Protein AF-A0A8J3GFB9-F1 (afdb_monomer_lite)

Foldseek 3Di:
DDDDPLLVLLLVLLVVVLVVQVVVQVVCVVVVAHADQLLLSQQVLLQQPPPVRSLVSLLVSLCVSCVVPVVLSVLSSVLSNVSSVVNNVCNLVLLPDDPVRNLLVSLVSQLVSLVSSLVSDDDPPDDVVSVVNSVVNSVVNSVVSVVVVVVSVCSSCVSCVVVVHHSCVSHDDD

Organism: NCBI:txid424488

pLDDT: mean 90.07, std 10.26, range [42.81, 97.44]

Structure (mmCIF, N/CA/C/O backbone):
data_AF-A0A8J3GFB9-F1
#
_entry.id   AF-A0A8J3GFB9-F1
#
loop_
_atom_site.group_PDB
_atom_site.id
_atom_site.type_symbol
_atom_site.label_atom_id
_atom_site.label_alt_id
_atom_site.label_comp_id
_atom_site.label_asym_id
_atom_site.label_entity_id
_atom_site.label_seq_id
_atom_site.pdbx_PDB_ins_code
_atom_site.Cartn_x
_atom_site.Cartn_y
_atom_site.Cartn_z
_atom_site.occupancy
_atom_site.B_iso_or_equiv
_atom_site.auth_seq_id
_atom_site.auth_comp_id
_atom_site.auth_asym_id
_atom_site.auth_atom_id
_atom_site.pdbx_PDB_model_num
ATOM 1 N N . MET A 1 1 ? 0.416 -7.174 29.506 1.00 57.22 1 MET A N 1
ATOM 2 C CA . MET A 1 1 ? 0.519 -6.535 28.178 1.00 57.22 1 MET A CA 1
ATOM 3 C C . MET A 1 1 ? -0.538 -7.190 27.310 1.00 57.22 1 MET A C 1
ATOM 5 O O . MET A 1 1 ? -0.354 -8.335 26.930 1.00 57.22 1 MET A O 1
ATOM 9 N N . GLU A 1 2 ? -1.691 -6.548 27.127 1.00 66.50 2 GLU A N 1
ATOM 10 C CA . GLU A 1 2 ? -2.776 -7.120 26.319 1.00 66.50 2 GLU A CA 1
ATOM 11 C C . GLU A 1 2 ? -2.358 -7.147 24.845 1.00 66.50 2 GLU A C 1
ATOM 13 O O . GLU A 1 2 ? -1.879 -6.143 24.304 1.00 66.50 2 GLU A O 1
ATOM 18 N N . LEU A 1 3 ? -2.468 -8.323 24.226 1.00 72.00 3 LEU A N 1
ATOM 19 C CA . LEU A 1 3 ? -2.154 -8.528 22.819 1.00 72.00 3 LEU A CA 1
ATOM 20 C C . LEU A 1 3 ? -3.305 -7.952 21.988 1.00 72.00 3 LEU A C 1
ATOM 22 O O . LEU A 1 3 ? -4.450 -8.372 22.136 1.00 72.00 3 LEU A O 1
ATOM 26 N N . ASP A 1 4 ? -3.011 -6.971 21.138 1.00 81.19 4 ASP A N 1
ATOM 27 C CA . ASP A 1 4 ? -4.024 -6.350 20.287 1.00 81.19 4 ASP A CA 1
ATOM 28 C C . ASP A 1 4 ? -4.346 -7.287 19.113 1.00 81.19 4 ASP A C 1
ATOM 30 O O . ASP A 1 4 ? -3.561 -7.415 18.169 1.00 81.19 4 ASP A O 1
ATOM 34 N N . LEU A 1 5 ? -5.496 -7.964 19.184 1.00 85.00 5 LEU A N 1
ATOM 35 C CA . LEU A 1 5 ? -5.931 -8.971 18.208 1.00 85.00 5 LEU A CA 1
ATOM 36 C C . LEU A 1 5 ? -6.143 -8.397 16.794 1.00 85.00 5 LEU A C 1
ATOM 38 O O . LEU A 1 5 ? -6.205 -9.148 15.820 1.00 85.00 5 LEU A O 1
ATOM 42 N N . ARG A 1 6 ? -6.198 -7.066 16.659 1.00 87.00 6 ARG A N 1
ATOM 43 C CA . ARG A 1 6 ? -6.295 -6.377 15.368 1.00 87.00 6 ARG A CA 1
ATOM 44 C C . ARG A 1 6 ? -5.011 -6.525 14.552 1.00 87.00 6 ARG A C 1
ATOM 46 O O . ARG A 1 6 ? -5.073 -6.632 13.330 1.00 87.00 6 ARG A O 1
ATOM 53 N N . TRP A 1 7 ? -3.849 -6.571 15.211 1.00 87.00 7 TRP A N 1
ATOM 54 C CA . TRP A 1 7 ? -2.547 -6.711 14.552 1.00 87.00 7 TRP A CA 1
ATOM 55 C C . TRP A 1 7 ? -2.441 -7.966 13.667 1.00 87.00 7 TRP A C 1
ATOM 57 O O . TRP A 1 7 ? -2.207 -7.814 12.466 1.00 87.00 7 TRP A O 1
ATOM 67 N N . PRO A 1 8 ? -2.646 -9.196 14.185 1.00 91.31 8 PRO A N 1
ATOM 68 C CA . PRO A 1 8 ? -2.545 -10.390 13.351 1.00 91.31 8 PRO A CA 1
ATOM 69 C C . PRO A 1 8 ? -3.614 -10.401 12.253 1.00 91.31 8 PRO A C 1
ATOM 71 O O . PRO A 1 8 ? -3.329 -10.807 11.132 1.00 91.31 8 PRO A O 1
ATOM 74 N N . LEU A 1 9 ? -4.818 -9.899 12.537 1.00 92.25 9 LEU A N 1
ATOM 75 C CA . LEU A 1 9 ? -5.924 -9.859 11.583 1.00 92.25 9 LEU A CA 1
ATOM 76 C C . LEU A 1 9 ? -5.605 -8.996 10.355 1.00 92.25 9 LEU A C 1
ATOM 78 O O . LEU A 1 9 ? -5.725 -9.457 9.219 1.00 92.25 9 LEU A O 1
ATOM 82 N N . PHE A 1 10 ? -5.131 -7.769 10.579 1.00 93.50 10 PHE A N 1
ATOM 83 C CA . PHE A 1 10 ? -4.691 -6.894 9.497 1.00 93.50 10 PHE A CA 1
ATOM 84 C C . PHE A 1 10 ? -3.478 -7.462 8.761 1.00 93.50 10 PHE A C 1
ATOM 86 O O . PHE A 1 10 ? -3.405 -7.357 7.538 1.00 93.50 10 PHE A O 1
ATOM 93 N N . PHE A 1 11 ? -2.552 -8.105 9.476 1.00 94.88 11 PHE A N 1
ATOM 94 C CA . PHE A 1 11 ? -1.389 -8.728 8.855 1.00 94.88 11 PHE A CA 1
ATOM 95 C C . PHE A 1 11 ? -1.792 -9.870 7.912 1.00 94.88 11 PHE A C 1
ATOM 97 O O . PHE A 1 11 ? -1.392 -9.862 6.753 1.00 94.88 11 PHE A O 1
ATOM 104 N N . PHE A 1 12 ? -2.650 -10.801 8.340 1.00 95.19 12 PHE A N 1
ATOM 105 C CA . PHE A 1 12 ? -3.121 -11.890 7.475 1.00 95.19 12 PHE A CA 1
ATOM 106 C C . PHE A 1 12 ? -3.935 -11.390 6.279 1.00 95.19 12 PHE A C 1
ATOM 108 O O . PHE A 1 12 ? -3.754 -11.890 5.168 1.00 95.19 12 PHE A O 1
ATOM 115 N N . ALA A 1 13 ? -4.781 -10.374 6.466 1.00 95.19 13 ALA A N 1
ATOM 116 C CA . ALA A 1 13 ? -5.488 -9.749 5.353 1.00 95.19 13 ALA A CA 1
ATOM 117 C C . ALA A 1 13 ? -4.508 -9.109 4.355 1.00 95.19 13 ALA A C 1
ATOM 119 O O . ALA A 1 13 ? -4.643 -9.300 3.147 1.00 95.19 13 ALA A O 1
ATOM 120 N N . ASN A 1 14 ? -3.479 -8.412 4.847 1.00 96.62 14 ASN A N 1
ATOM 121 C CA . ASN A 1 14 ? -2.412 -7.880 4.006 1.00 96.62 14 ASN A CA 1
ATOM 122 C C . ASN A 1 14 ? -1.702 -8.995 3.224 1.00 96.62 14 ASN A C 1
ATOM 124 O O . ASN A 1 14 ? -1.522 -8.858 2.017 1.00 96.62 14 ASN A O 1
ATOM 128 N N . LEU A 1 15 ? -1.350 -10.113 3.867 1.00 96.31 15 LEU A N 1
ATOM 129 C CA . LEU A 1 15 ? -0.728 -11.260 3.194 1.00 96.31 15 LEU A CA 1
ATOM 130 C C . LEU A 1 15 ? -1.617 -11.842 2.088 1.00 96.31 15 LEU A C 1
ATOM 132 O O . LEU A 1 15 ? -1.117 -12.144 1.005 1.00 96.31 15 LEU A O 1
ATOM 136 N N . LEU A 1 16 ? -2.927 -11.954 2.330 1.00 96.69 16 LEU A N 1
ATOM 137 C CA . LEU A 1 16 ? -3.887 -12.403 1.321 1.00 96.69 16 LEU A CA 1
ATOM 138 C C . LEU A 1 16 ? -3.906 -11.462 0.111 1.00 96.69 16 LEU A C 1
ATOM 140 O O . LEU A 1 16 ? -3.807 -11.925 -1.025 1.00 96.69 16 LEU A O 1
ATOM 144 N N . LEU A 1 17 ? -3.983 -10.146 0.337 1.00 96.69 17 LEU A N 1
ATOM 145 C CA . LEU A 1 17 ? -3.952 -9.168 -0.753 1.00 96.69 17 LEU A CA 1
ATOM 146 C C . LEU A 1 17 ? -2.627 -9.225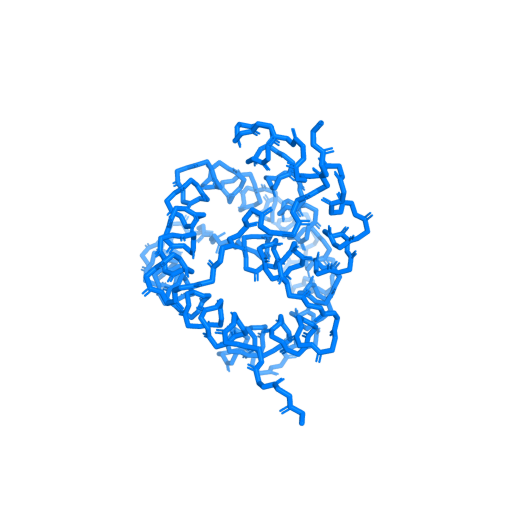 -1.522 1.00 96.69 17 LEU A C 1
ATOM 148 O O . LEU A 1 17 ? -2.640 -9.162 -2.746 1.00 96.69 17 LEU A O 1
ATOM 152 N N . ILE A 1 18 ? -1.495 -9.393 -0.833 1.00 96.19 18 ILE A N 1
ATOM 153 C CA . ILE A 1 18 ? -0.183 -9.550 -1.476 1.00 96.19 18 ILE A CA 1
ATOM 154 C C . ILE A 1 18 ? -0.153 -10.800 -2.359 1.00 96.19 18 ILE A C 1
ATOM 156 O O . ILE A 1 18 ? 0.325 -10.726 -3.489 1.00 96.19 18 ILE A O 1
ATOM 160 N N . ALA A 1 19 ? -0.664 -11.933 -1.875 1.00 96.00 19 ALA A N 1
ATOM 161 C CA . ALA A 1 19 ? -0.707 -13.173 -2.645 1.00 96.00 19 ALA A CA 1
ATOM 162 C C . ALA A 1 19 ? -1.569 -13.028 -3.911 1.00 96.00 19 ALA A C 1
ATOM 164 O O . ALA A 1 19 ? -1.129 -13.392 -5.000 1.00 96.00 19 ALA A O 1
ATOM 165 N N . LEU A 1 20 ? -2.758 -12.430 -3.786 1.00 96.38 20 LEU A N 1
ATOM 166 C CA . LEU A 1 20 ? -3.634 -12.156 -4.928 1.00 96.38 20 LEU A CA 1
ATOM 167 C C . LEU A 1 20 ? -2.992 -11.175 -5.915 1.00 96.38 20 LEU A C 1
ATOM 169 O O . LEU A 1 20 ? -3.035 -11.397 -7.122 1.00 96.38 20 LEU A O 1
ATOM 173 N N . LEU A 1 21 ? -2.357 -10.115 -5.412 1.00 95.69 21 LEU A N 1
ATOM 174 C CA . LEU A 1 21 ? -1.678 -9.126 -6.243 1.00 95.69 21 LEU A CA 1
ATOM 175 C C . LEU A 1 21 ? -0.510 -9.746 -7.018 1.00 95.69 21 LEU A C 1
ATOM 177 O O . LEU A 1 21 ? -0.324 -9.412 -8.183 1.00 95.69 21 LEU A O 1
ATOM 181 N N . ARG A 1 22 ? 0.240 -10.675 -6.408 1.00 94.31 22 ARG A N 1
ATOM 182 C CA . ARG A 1 22 ? 1.292 -11.437 -7.100 1.00 94.31 22 ARG A CA 1
ATOM 183 C C . ARG A 1 22 ? 0.724 -12.271 -8.244 1.00 94.31 22 ARG A C 1
ATOM 185 O O . ARG A 1 22 ? 1.204 -12.124 -9.356 1.00 94.31 22 ARG A O 1
ATOM 192 N N . LEU A 1 23 ? -0.345 -13.035 -8.012 1.00 95.31 23 LEU A N 1
ATOM 193 C CA . LEU A 1 23 ? -0.999 -13.821 -9.071 1.00 95.31 23 LEU A CA 1
ATOM 194 C C . LEU A 1 23 ? -1.457 -12.948 -10.251 1.00 95.31 23 LEU A C 1
ATOM 196 O O . LEU A 1 23 ? -1.290 -13.316 -11.416 1.00 95.31 23 LEU A O 1
ATOM 200 N N . VAL A 1 24 ? -2.015 -11.770 -9.955 1.00 95.25 24 VAL A N 1
ATOM 201 C CA . VAL A 1 24 ? -2.401 -10.806 -10.992 1.00 95.25 24 VAL A CA 1
ATOM 202 C C . VAL A 1 24 ? -1.165 -10.286 -11.724 1.00 95.25 24 VAL A C 1
ATOM 204 O O . VAL A 1 24 ? -1.147 -10.313 -12.952 1.00 95.25 24 VAL A O 1
ATOM 207 N N . ASN A 1 25 ? -0.128 -9.858 -10.999 1.00 95.44 25 ASN A N 1
ATOM 208 C CA . ASN A 1 25 ? 1.110 -9.330 -11.578 1.00 95.44 25 ASN A CA 1
ATOM 209 C C . ASN A 1 25 ? 1.858 -10.359 -12.428 1.00 95.44 25 ASN A C 1
ATOM 211 O O . ASN A 1 25 ? 2.361 -10.000 -13.488 1.00 95.44 25 ASN A O 1
ATOM 215 N N . ASP A 1 26 ? 1.869 -11.632 -12.044 1.00 94.06 26 ASP A N 1
ATOM 216 C CA . ASP A 1 26 ? 2.459 -12.704 -12.850 1.00 94.06 26 ASP A CA 1
ATOM 217 C C . ASP A 1 26 ? 1.764 -12.812 -14.216 1.00 94.06 26 ASP A C 1
ATOM 219 O O . ASP A 1 26 ? 2.413 -13.033 -15.235 1.00 94.06 26 ASP A O 1
ATOM 223 N N . THR A 1 27 ? 0.454 -12.554 -14.265 1.00 94.00 27 THR A N 1
ATOM 224 C CA . THR A 1 27 ? -0.322 -12.570 -15.511 1.00 94.00 27 THR A CA 1
ATOM 225 C C . THR A 1 27 ? -0.162 -11.274 -16.312 1.00 94.00 27 THR A C 1
ATOM 227 O O . THR A 1 27 ? 0.029 -11.314 -17.528 1.00 94.00 27 THR A O 1
ATOM 230 N N . VAL A 1 28 ? -0.243 -10.105 -15.662 1.00 93.62 28 VAL A N 1
ATOM 231 C CA . VAL A 1 28 ? -0.214 -8.808 -16.365 1.00 93.62 28 VAL A CA 1
ATOM 232 C C . VAL A 1 28 ? 1.191 -8.347 -16.747 1.00 93.62 28 VAL A C 1
ATOM 234 O O . VAL A 1 28 ? 1.336 -7.554 -17.678 1.00 93.62 28 VAL A O 1
ATOM 237 N N . SER A 1 29 ? 2.228 -8.880 -16.095 1.00 91.56 29 SER A N 1
ATOM 238 C CA . SER A 1 29 ? 3.627 -8.572 -16.411 1.00 91.56 29 SER A CA 1
ATOM 239 C C . SER A 1 29 ? 4.016 -8.981 -17.832 1.00 91.56 29 SER A C 1
ATOM 241 O O . SER A 1 29 ? 4.863 -8.321 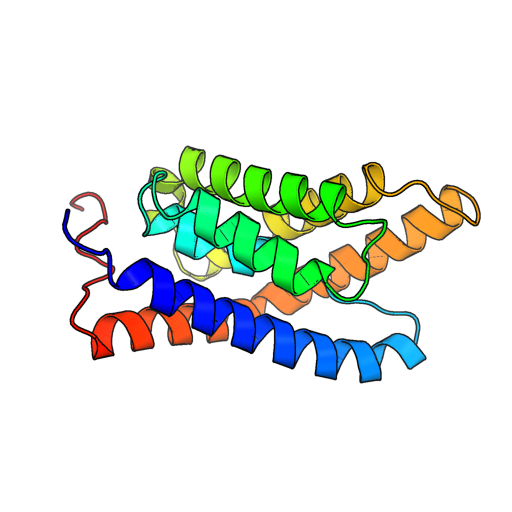-18.435 1.00 91.56 29 SER A O 1
ATOM 243 N N . LEU A 1 30 ? 3.334 -9.978 -18.411 1.00 90.75 30 LEU A N 1
ATOM 244 C CA . LEU A 1 30 ? 3.464 -10.365 -19.821 1.00 90.75 30 LEU A CA 1
ATOM 245 C C . LEU A 1 30 ? 3.125 -9.217 -20.786 1.00 90.75 30 LEU A C 1
ATOM 247 O O . LEU A 1 30 ? 3.640 -9.173 -21.900 1.00 90.75 30 LEU A O 1
ATOM 251 N N . TYR A 1 31 ? 2.293 -8.270 -20.348 1.00 91.81 31 TYR A N 1
ATOM 252 C CA . TYR A 1 31 ? 1.909 -7.074 -21.100 1.00 91.81 31 TYR A CA 1
ATOM 253 C C . TYR A 1 31 ? 2.713 -5.828 -20.691 1.00 91.81 31 TYR A C 1
ATOM 255 O O . TYR A 1 31 ? 2.431 -4.730 -21.161 1.00 91.81 31 TYR A O 1
ATOM 263 N N . GLY A 1 32 ? 3.711 -5.977 -19.813 1.00 88.56 32 GLY A N 1
ATOM 264 C CA . GLY A 1 32 ? 4.581 -4.891 -19.358 1.00 88.56 32 GLY A CA 1
ATOM 265 C C . GLY A 1 32 ? 4.050 -4.068 -18.180 1.00 88.56 32 GLY A C 1
ATOM 266 O O . GLY A 1 32 ? 4.763 -3.176 -17.717 1.00 88.56 32 GLY A O 1
ATOM 267 N N . PHE A 1 33 ? 2.863 -4.382 -17.655 1.00 90.38 33 PHE A N 1
ATOM 268 C CA . PHE A 1 33 ? 2.257 -3.668 -16.526 1.00 90.38 33 PHE A CA 1
ATOM 269 C C . PHE A 1 33 ? 2.616 -4.287 -15.179 1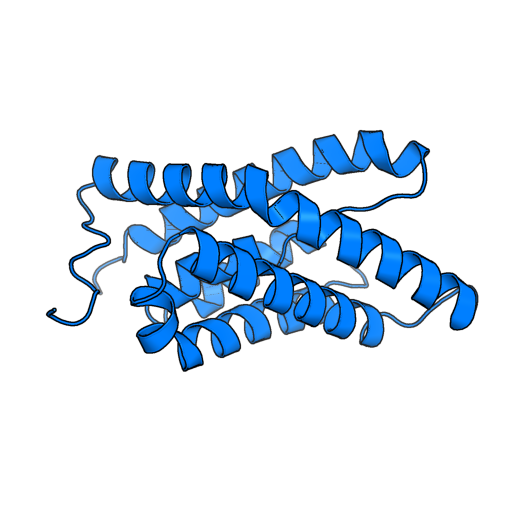.00 90.38 33 PHE A C 1
ATOM 271 O O . PHE A 1 33 ? 2.841 -5.495 -15.074 1.00 90.38 33 PHE A O 1
ATOM 278 N N . TYR A 1 34 ? 2.621 -3.460 -14.137 1.00 92.75 34 TYR A N 1
ATOM 279 C CA . TYR A 1 34 ? 2.804 -3.920 -12.767 1.00 92.75 34 TYR A CA 1
ATOM 280 C C . TYR A 1 34 ? 1.938 -3.124 -11.788 1.00 92.75 34 TYR A C 1
ATOM 282 O O . TYR A 1 34 ? 2.022 -1.900 -11.704 1.00 92.75 34 TYR A O 1
ATOM 290 N N . PHE A 1 35 ? 1.115 -3.815 -11.000 1.00 94.88 35 PHE A N 1
ATOM 291 C CA . PHE A 1 35 ? 0.277 -3.182 -9.986 1.00 94.88 35 PHE A CA 1
ATOM 292 C C . PHE A 1 35 ? 0.954 -3.166 -8.621 1.00 94.88 35 PHE A C 1
ATOM 294 O O . PHE A 1 35 ? 1.509 -4.165 -8.160 1.00 94.88 35 PHE A O 1
ATOM 301 N N . CYS A 1 36 ? 0.849 -2.031 -7.932 1.00 93.44 36 CYS A N 1
ATOM 302 C CA . CYS A 1 36 ? 1.376 -1.851 -6.586 1.00 93.44 36 CYS A CA 1
ATOM 303 C C . CYS A 1 36 ? 0.344 -1.128 -5.712 1.00 93.44 36 CYS A C 1
ATOM 305 O O . CYS A 1 36 ? -0.182 -0.079 -6.086 1.00 93.44 36 CYS A O 1
ATOM 307 N N . LEU A 1 37 ? 0.044 -1.685 -4.536 1.00 96.56 37 LEU A N 1
ATOM 308 C CA . LEU A 1 37 ? -1.022 -1.187 -3.654 1.00 96.56 37 LEU A CA 1
ATOM 309 C C . LEU A 1 37 ? -0.531 -0.863 -2.221 1.00 96.56 37 LEU A C 1
ATOM 311 O O . LEU A 1 37 ? -1.191 -1.256 -1.253 1.00 96.56 37 LEU A O 1
ATOM 315 N N . PRO A 1 38 ? 0.610 -0.162 -2.029 1.00 95.81 38 PRO A N 1
ATOM 316 C CA . PRO A 1 38 ? 1.152 0.120 -0.695 1.00 95.81 38 PRO A CA 1
ATOM 317 C C . PRO A 1 38 ? 0.198 0.958 0.164 1.00 95.81 38 PRO A C 1
ATOM 319 O O . PRO A 1 38 ? 0.183 0.823 1.389 1.00 95.81 38 PRO A O 1
ATOM 322 N N . GLY A 1 39 ? -0.640 1.791 -0.462 1.00 95.25 39 GLY A N 1
ATOM 323 C CA . GLY A 1 39 ? -1.653 2.570 0.238 1.00 95.25 39 GLY A CA 1
ATOM 324 C C . GLY A 1 39 ? -2.660 1.674 0.962 1.00 95.25 39 GLY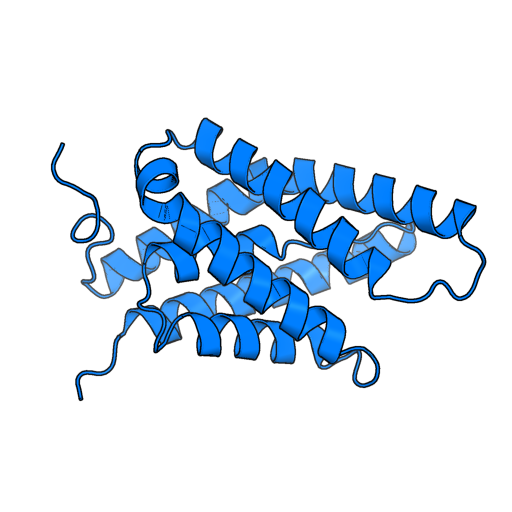 A C 1
ATOM 325 O O . GLY A 1 39 ? -2.940 1.887 2.140 1.00 95.25 39 GLY A O 1
ATOM 326 N N . LEU A 1 40 ? -3.171 0.633 0.292 1.00 94.94 40 LEU A N 1
ATOM 327 C CA . LEU A 1 40 ? -4.161 -0.279 0.884 1.00 94.94 40 LEU A CA 1
ATOM 328 C C . LEU A 1 40 ? -3.599 -1.051 2.072 1.00 94.94 40 LEU A C 1
ATOM 330 O O . LEU A 1 40 ? -4.272 -1.207 3.088 1.00 94.94 40 LEU A O 1
ATOM 334 N N . LEU A 1 41 ? -2.351 -1.491 1.946 1.00 96.38 41 LEU A N 1
ATOM 335 C CA . LEU A 1 41 ? -1.678 -2.314 2.945 1.00 96.38 41 LEU A CA 1
ATOM 336 C C . LEU A 1 41 ? -1.286 -1.527 4.207 1.00 96.38 41 LEU A C 1
ATOM 338 O O . LEU A 1 41 ? -0.976 -2.133 5.231 1.00 96.38 41 LEU A O 1
ATOM 342 N N . THR A 1 42 ? -1.311 -0.192 4.154 1.00 96.44 42 THR A N 1
ATOM 343 C CA . THR A 1 42 ? -0.917 0.683 5.271 1.00 96.44 42 THR A CA 1
ATOM 344 C C . THR A 1 42 ? -2.072 1.497 5.859 1.00 96.44 42 THR A C 1
ATOM 346 O O . THR A 1 42 ? -2.021 1.836 7.042 1.00 96.44 42 THR A O 1
ATOM 349 N N . LEU A 1 43 ? -3.140 1.762 5.092 1.00 95.06 43 LEU A N 1
ATOM 350 C CA . LEU A 1 43 ? -4.271 2.597 5.513 1.00 95.06 43 LEU A CA 1
ATOM 351 C C . LEU A 1 43 ? -4.960 2.081 6.782 1.00 95.06 43 LEU A C 1
ATOM 353 O O . LEU A 1 43 ? -5.007 2.781 7.792 1.00 95.06 43 LEU A O 1
ATOM 357 N N . LEU A 1 44 ? -5.536 0.879 6.737 1.00 91.19 44 LEU A N 1
ATOM 358 C CA . LEU A 1 44 ? -6.338 0.366 7.850 1.00 91.19 44 LEU A CA 1
ATOM 359 C C . LEU A 1 44 ? -5.510 0.071 9.113 1.00 91.19 44 LEU A C 1
ATOM 361 O O . LEU A 1 44 ? -5.968 0.452 10.194 1.00 91.19 44 LEU A O 1
ATOM 365 N N . PRO A 1 45 ? -4.270 -0.452 9.021 1.00 92.75 45 PRO A N 1
ATOM 366 C CA . PRO A 1 45 ? -3.362 -0.473 10.164 1.00 92.75 45 PRO A CA 1
ATOM 367 C C . PRO A 1 45 ? -3.139 0.912 10.785 1.00 92.75 45 PRO A C 1
ATOM 369 O O . PRO A 1 45 ? -3.217 1.053 12.003 1.00 92.75 45 PRO A O 1
ATOM 372 N N . ALA A 1 46 ? -2.917 1.954 9.978 1.00 93.94 46 ALA A N 1
ATOM 373 C CA . ALA A 1 46 ? -2.726 3.317 10.483 1.00 93.94 46 ALA A CA 1
ATOM 374 C C . ALA A 1 46 ? -3.972 3.885 11.172 1.00 93.94 46 ALA A C 1
ATOM 376 O O . ALA A 1 46 ? -3.868 4.622 12.162 1.00 93.94 46 ALA A O 1
ATOM 377 N N . LEU A 1 47 ? -5.151 3.522 10.667 1.00 92.31 47 LEU A N 1
ATOM 378 C CA . LEU A 1 47 ? -6.418 3.955 11.228 1.00 92.31 47 LEU A CA 1
ATOM 379 C C . LEU A 1 47 ? -6.774 3.220 12.517 1.00 92.31 47 LEU A C 1
ATOM 381 O O . LEU A 1 47 ? -7.291 3.877 13.405 1.00 92.31 47 LEU A O 1
ATOM 385 N N . HIS A 1 48 ? -6.502 1.924 12.668 1.00 89.81 48 HIS A N 1
ATOM 386 C CA . HIS A 1 48 ? -7.113 1.113 13.740 1.00 89.81 48 HIS A CA 1
ATOM 387 C C . HIS A 1 48 ? -6.129 0.460 14.708 1.00 89.81 48 HIS A C 1
ATOM 389 O O . HIS A 1 48 ? -6.549 -0.141 15.697 1.00 89.81 48 HIS A O 1
ATOM 395 N N . VAL A 1 49 ? -4.827 0.570 14.449 1.00 90.50 49 VAL A N 1
ATOM 396 C CA . VAL A 1 49 ? -3.786 -0.035 15.286 1.00 90.50 49 VAL A CA 1
ATOM 397 C C . VAL A 1 49 ? -2.928 1.073 15.906 1.00 90.50 49 VAL A C 1
ATOM 399 O O . VAL A 1 49 ? -2.567 2.036 15.225 1.00 90.50 49 VAL A O 1
ATOM 402 N N . PRO A 1 50 ? -2.595 1.004 17.208 1.00 90.69 50 PRO A N 1
ATOM 403 C CA . PRO A 1 50 ? -1.700 1.976 17.826 1.00 90.69 50 PRO A CA 1
ATOM 404 C C . PRO A 1 50 ? -0.268 1.853 17.268 1.00 90.69 50 PRO A C 1
ATOM 406 O O . PRO A 1 50 ? 0.150 0.751 16.904 1.00 90.69 50 PRO A O 1
ATOM 409 N N . PRO A 1 51 ? 0.544 2.932 17.285 1.00 92.25 51 PRO A N 1
ATOM 410 C CA . PRO A 1 51 ? 1.899 2.947 16.711 1.00 92.25 51 PRO A CA 1
ATOM 411 C C . PRO A 1 51 ? 2.807 1.794 17.142 1.00 92.25 51 PRO A C 1
ATOM 413 O O . PRO A 1 51 ? 3.532 1.254 16.310 1.00 92.25 51 PRO A O 1
ATOM 416 N N . ARG A 1 52 ? 2.701 1.369 18.411 1.00 92.00 52 ARG A N 1
ATOM 417 C CA .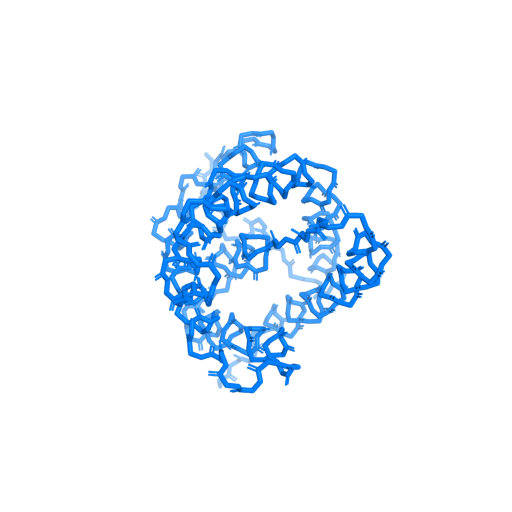 ARG A 1 52 ? 3.462 0.243 18.979 1.00 92.00 52 ARG A CA 1
ATOM 418 C C . ARG A 1 52 ? 3.307 -1.071 18.199 1.00 92.00 52 ARG A C 1
ATOM 420 O O . ARG A 1 52 ? 4.232 -1.868 18.195 1.00 92.00 52 ARG A O 1
ATOM 427 N N . TRP A 1 53 ? 2.162 -1.284 17.548 1.00 92.62 53 TRP A N 1
ATOM 428 C CA . TRP A 1 53 ? 1.854 -2.491 16.772 1.00 92.62 53 TRP A CA 1
ATOM 429 C C . TRP A 1 53 ? 1.711 -2.192 15.275 1.00 92.62 53 TRP A C 1
ATOM 431 O O . TRP A 1 53 ? 2.104 -3.004 14.441 1.00 92.62 53 TRP A O 1
ATOM 441 N N . GLY A 1 54 ? 1.204 -1.011 14.917 1.00 93.69 54 GLY A N 1
ATOM 442 C CA . GLY A 1 54 ? 0.922 -0.628 13.536 1.00 93.69 54 GLY A CA 1
ATOM 443 C C . GLY A 1 54 ? 2.173 -0.421 12.681 1.00 93.69 54 GLY A C 1
ATOM 444 O O . GLY A 1 54 ? 2.204 -0.875 11.537 1.00 93.69 54 GLY A O 1
ATOM 445 N N . ILE A 1 55 ? 3.233 0.183 13.238 1.00 95.12 55 ILE A N 1
ATOM 446 C CA . ILE A 1 55 ? 4.511 0.333 12.523 1.00 95.12 55 ILE A CA 1
ATOM 447 C C . ILE A 1 55 ? 5.147 -1.046 12.274 1.00 95.12 55 ILE A C 1
ATOM 449 O O . ILE A 1 55 ? 5.390 -1.360 11.107 1.00 95.12 55 ILE A O 1
ATOM 453 N N . PRO A 1 56 ? 5.350 -1.913 13.294 1.00 95.81 56 PRO A N 1
ATOM 454 C CA . PRO A 1 56 ? 5.847 -3.269 13.063 1.00 95.81 56 PRO A CA 1
ATOM 455 C C . PRO A 1 56 ? 5.019 -4.068 12.055 1.00 95.81 56 PRO A C 1
ATOM 457 O O . PRO A 1 56 ? 5.596 -4.777 11.240 1.00 95.81 56 PRO A O 1
ATOM 460 N N . LEU A 1 57 ? 3.686 -3.929 12.059 1.00 95.81 57 LEU A N 1
ATOM 461 C CA . LEU A 1 57 ? 2.814 -4.573 11.071 1.00 95.81 57 LEU A CA 1
ATOM 462 C C . LEU A 1 57 ? 3.152 -4.153 9.643 1.00 95.81 57 LEU A C 1
ATOM 464 O O . LEU A 1 57 ? 3.312 -5.003 8.766 1.00 95.81 57 LEU A O 1
ATOM 468 N N . CYS A 1 58 ? 3.240 -2.844 9.400 1.00 96.94 58 CYS A N 1
ATOM 469 C CA . CYS A 1 58 ? 3.500 -2.308 8.068 1.00 96.94 58 CYS A CA 1
ATOM 470 C C . CYS A 1 58 ? 4.906 -2.684 7.595 1.00 96.94 58 CYS A C 1
ATOM 472 O O . CYS A 1 58 ? 5.075 -3.067 6.440 1.00 96.94 58 CYS A O 1
ATOM 474 N N . LEU A 1 59 ? 5.895 -2.663 8.493 1.00 96.75 59 LEU A N 1
ATOM 475 C CA . LEU A 1 59 ? 7.255 -3.108 8.192 1.00 96.75 59 LEU A CA 1
ATOM 476 C C . LEU A 1 59 ? 7.319 -4.615 7.912 1.00 96.75 59 LEU A C 1
ATOM 478 O O . LEU A 1 59 ? 7.935 -5.019 6.933 1.00 96.75 59 LEU A O 1
ATOM 482 N N . ALA A 1 60 ? 6.644 -5.453 8.702 1.00 96.56 60 ALA A N 1
ATOM 483 C CA . ALA A 1 60 ? 6.560 -6.892 8.445 1.00 96.56 60 ALA A CA 1
ATOM 484 C C . ALA A 1 60 ? 5.859 -7.189 7.111 1.00 96.56 60 ALA A C 1
ATOM 486 O O . ALA A 1 60 ? 6.299 -8.048 6.348 1.00 96.56 60 ALA A O 1
ATOM 487 N N . THR A 1 61 ? 4.803 -6.433 6.795 1.00 96.38 61 THR A N 1
ATOM 488 C CA . THR A 1 61 ? 4.114 -6.511 5.500 1.00 96.38 61 THR A CA 1
ATOM 489 C C . THR A 1 61 ? 5.071 -6.149 4.361 1.00 96.38 61 THR A C 1
ATOM 491 O O . THR A 1 61 ? 5.132 -6.862 3.361 1.00 96.38 61 THR A O 1
ATOM 494 N N . ALA A 1 62 ? 5.865 -5.088 4.530 1.00 95.38 62 ALA A N 1
ATOM 495 C CA . ALA A 1 62 ? 6.871 -4.672 3.559 1.00 95.38 62 ALA A CA 1
ATOM 496 C C . ALA A 1 62 ? 7.964 -5.728 3.363 1.00 95.38 62 ALA A C 1
ATOM 498 O O . ALA A 1 62 ? 8.311 -6.024 2.224 1.00 95.38 62 ALA A O 1
ATOM 499 N N . LEU A 1 63 ? 8.469 -6.333 4.444 1.00 95.12 63 LEU A N 1
ATOM 500 C CA . LEU A 1 63 ? 9.443 -7.428 4.376 1.00 95.12 63 LEU A CA 1
ATOM 501 C C . LEU A 1 63 ? 8.887 -8.613 3.587 1.00 95.12 63 LEU A C 1
ATOM 503 O O . LEU A 1 63 ? 9.563 -9.138 2.708 1.00 95.12 63 LEU A O 1
ATOM 507 N N . PHE A 1 64 ? 7.642 -9.010 3.858 1.00 94.31 64 PHE A N 1
ATOM 508 C CA . PHE A 1 64 ? 7.017 -10.122 3.148 1.00 94.31 64 PHE A CA 1
ATOM 509 C C . PHE A 1 64 ? 6.790 -9.805 1.665 1.00 94.31 64 PHE A C 1
ATOM 511 O O . PHE A 1 64 ? 7.040 -10.643 0.793 1.00 94.31 64 PHE A O 1
ATOM 518 N N . TYR A 1 65 ? 6.357 -8.576 1.367 1.00 92.38 65 TYR A N 1
ATOM 519 C CA . TYR A 1 65 ? 6.208 -8.096 -0.003 1.00 92.38 65 TYR A CA 1
ATOM 520 C C . TYR A 1 65 ? 7.548 -8.112 -0.749 1.00 92.38 65 TYR A C 1
ATOM 522 O O . TYR A 1 65 ? 7.613 -8.615 -1.871 1.00 92.38 65 TYR A O 1
ATOM 530 N N . ALA A 1 66 ? 8.604 -7.614 -0.102 1.00 92.06 66 ALA A N 1
ATOM 531 C CA . ALA A 1 66 ? 9.943 -7.443 -0.654 1.00 92.06 66 ALA A CA 1
ATOM 532 C C . ALA A 1 66 ? 10.809 -8.710 -0.632 1.00 92.06 66 ALA A C 1
ATOM 534 O O . ALA A 1 66 ? 11.890 -8.691 -1.207 1.00 92.06 66 ALA A O 1
ATOM 535 N N . ALA A 1 67 ? 10.362 -9.804 -0.008 1.00 89.75 67 ALA A N 1
ATOM 536 C CA . ALA A 1 67 ? 11.130 -11.047 0.103 1.00 89.75 67 ALA A CA 1
ATOM 537 C C . ALA A 1 67 ? 11.707 -11.579 -1.234 1.00 89.75 67 ALA A C 1
ATOM 539 O O . ALA A 1 67 ? 12.840 -12.053 -1.220 1.00 89.75 67 ALA A O 1
ATOM 540 N N . PRO A 1 68 ? 11.017 -11.466 -2.391 1.00 87.00 68 PRO A N 1
ATOM 541 C CA . PRO A 1 68 ? 11.582 -11.852 -3.691 1.00 87.00 68 PRO A CA 1
ATOM 542 C C . PRO A 1 68 ? 12.669 -10.899 -4.221 1.00 87.00 68 PRO A C 1
ATOM 544 O O . PRO A 1 68 ? 13.369 -11.236 -5.168 1.00 87.00 68 PRO A O 1
ATOM 547 N N . TYR A 1 69 ? 12.800 -9.706 -3.638 1.00 83.31 69 TYR A N 1
ATOM 548 C CA . TYR A 1 69 ? 13.656 -8.607 -4.086 1.00 83.31 69 TYR A CA 1
ATOM 549 C C . TYR A 1 69 ? 14.676 -8.249 -2.996 1.00 83.31 69 TYR A C 1
ATOM 551 O O . TYR A 1 69 ? 14.721 -7.110 -2.526 1.00 83.31 69 TYR A O 1
ATOM 559 N N . SER A 1 70 ? 15.471 -9.230 -2.564 1.00 76.75 70 SER A N 1
ATOM 560 C CA . SER A 1 70 ? 16.377 -9.133 -1.406 1.00 76.75 70 SER A CA 1
ATOM 561 C C . SER A 1 70 ? 17.267 -7.880 -1.397 1.00 76.75 70 SER A C 1
ATOM 563 O O . SER A 1 70 ? 17.458 -7.269 -0.349 1.00 76.75 70 SER A O 1
ATOM 565 N N . GLU A 1 71 ? 17.745 -7.436 -2.558 1.00 78.50 71 GLU A N 1
ATOM 566 C CA . GLU A 1 71 ? 18.604 -6.249 -2.702 1.00 78.50 71 GLU A CA 1
ATOM 567 C C . GLU A 1 71 ? 17.854 -4.912 -2.566 1.00 78.50 71 GLU A C 1
ATOM 569 O O . GLU A 1 71 ? 18.460 -3.866 -2.344 1.00 78.50 71 GLU A O 1
ATOM 574 N N . LYS A 1 72 ? 16.522 -4.923 -2.686 1.00 84.81 72 LYS A N 1
ATOM 575 C CA . LYS A 1 72 ? 15.671 -3.725 -2.769 1.00 84.81 72 LYS A CA 1
ATOM 576 C C . LYS A 1 72 ? 14.721 -3.591 -1.571 1.00 84.81 72 LYS A C 1
ATOM 578 O O . LYS A 1 72 ? 13.776 -2.811 -1.633 1.00 84.81 72 LYS A O 1
ATOM 583 N N . ILE A 1 73 ? 14.977 -4.297 -0.461 1.00 90.69 73 ILE A N 1
ATOM 584 C CA . ILE A 1 73 ? 14.118 -4.307 0.743 1.00 90.69 73 ILE A CA 1
ATOM 585 C C . ILE A 1 73 ? 13.981 -2.919 1.390 1.00 90.69 73 ILE A C 1
ATOM 587 O O . ILE A 1 73 ? 12.880 -2.529 1.782 1.00 90.69 73 ILE A O 1
ATOM 591 N N . ALA A 1 74 ? 15.077 -2.164 1.515 1.00 92.56 74 ALA A N 1
ATOM 592 C CA . ALA A 1 74 ? 15.080 -0.893 2.244 1.00 92.56 74 ALA A CA 1
ATOM 593 C C . ALA A 1 74 ? 14.061 0.135 1.694 1.00 92.56 74 ALA A C 1
ATOM 595 O O . ALA A 1 74 ? 13.275 0.653 2.493 1.00 92.56 74 ALA A O 1
ATOM 596 N N . PRO A 1 75 ? 13.969 0.375 0.369 1.00 92.62 75 PRO A N 1
ATOM 597 C CA . PRO A 1 75 ? 12.900 1.182 -0.221 1.00 92.62 75 PRO A CA 1
ATOM 598 C C . PRO A 1 75 ? 11.482 0.768 0.199 1.00 92.62 75 PRO A C 1
ATOM 600 O O . PRO A 1 75 ? 10.669 1.632 0.526 1.00 92.62 75 PRO A O 1
ATOM 603 N N . PHE A 1 76 ? 11.175 -0.534 0.252 1.00 93.81 76 PHE A N 1
ATOM 604 C CA . PHE A 1 76 ? 9.850 -1.008 0.673 1.00 93.81 76 PHE A CA 1
ATOM 605 C C . PHE A 1 76 ? 9.561 -0.687 2.138 1.00 93.81 76 PHE A C 1
ATOM 607 O O . PHE A 1 76 ? 8.464 -0.229 2.457 1.00 93.81 76 PHE A O 1
ATOM 614 N N . LEU A 1 77 ? 10.539 -0.884 3.026 1.00 95.69 77 LEU A N 1
ATOM 615 C CA . LEU A 1 77 ? 10.384 -0.554 4.444 1.00 95.69 77 LEU A CA 1
ATOM 616 C C . LEU A 1 77 ? 10.111 0.937 4.643 1.00 95.69 77 LEU A C 1
ATOM 618 O O . LEU A 1 77 ? 9.205 1.300 5.394 1.00 95.69 77 LEU A O 1
ATOM 622 N N . VAL A 1 78 ? 10.852 1.791 3.929 1.00 95.69 78 VAL A N 1
ATOM 623 C CA . VAL A 1 78 ? 10.659 3.245 3.962 1.00 95.69 78 VAL A CA 1
ATOM 624 C C . VAL A 1 78 ? 9.251 3.607 3.496 1.00 95.69 78 VAL A C 1
ATOM 626 O O . VAL A 1 78 ? 8.544 4.319 4.200 1.00 95.69 78 VAL A O 1
ATOM 629 N N . VAL A 1 79 ? 8.806 3.082 2.354 1.00 95.94 79 VAL A N 1
ATOM 630 C CA . VAL A 1 79 ? 7.498 3.415 1.766 1.00 95.94 79 VAL A CA 1
ATOM 631 C C . VAL A 1 79 ? 6.342 2.977 2.663 1.00 95.94 79 VAL A C 1
ATOM 633 O O . VAL A 1 79 ? 5.416 3.753 2.885 1.00 95.94 79 VAL A O 1
ATOM 636 N N . TYR A 1 80 ? 6.391 1.771 3.230 1.00 96.62 80 TYR A N 1
ATOM 637 C CA . TYR A 1 80 ? 5.321 1.288 4.108 1.00 96.62 80 TYR A CA 1
ATOM 638 C C . TYR A 1 80 ? 5.328 1.993 5.468 1.00 96.62 80 TYR A C 1
ATOM 640 O O . TYR A 1 80 ? 4.263 2.302 6.006 1.00 96.62 80 TYR A O 1
ATOM 648 N N . GLY A 1 81 ? 6.512 2.293 6.010 1.00 96.56 81 GLY A N 1
ATOM 649 C CA . GLY A 1 81 ? 6.651 3.111 7.212 1.00 96.56 81 GLY A CA 1
ATOM 650 C C . GLY A 1 81 ? 6.091 4.521 7.007 1.00 96.56 81 GLY A C 1
ATOM 651 O O . GLY A 1 81 ? 5.290 4.991 7.815 1.00 96.56 81 GLY A O 1
ATOM 652 N N . LEU A 1 82 ? 6.441 5.168 5.890 1.00 96.19 82 LEU A N 1
ATOM 653 C CA . LEU A 1 82 ? 5.905 6.474 5.505 1.00 96.19 82 LEU A CA 1
ATOM 654 C C . LEU A 1 82 ? 4.393 6.423 5.294 1.00 96.19 82 LEU A C 1
ATOM 656 O O . LEU A 1 82 ? 3.693 7.286 5.813 1.00 96.19 82 LEU A O 1
ATOM 660 N N . GLY A 1 83 ? 3.880 5.406 4.598 1.00 96.44 83 GLY A N 1
ATOM 661 C CA . GLY A 1 83 ? 2.444 5.209 4.403 1.00 96.44 83 GLY A CA 1
ATOM 662 C C . GLY A 1 83 ? 1.696 5.173 5.734 1.00 96.44 83 GLY A C 1
ATOM 663 O O . GLY A 1 83 ? 0.739 5.925 5.924 1.00 96.44 83 GLY A O 1
ATOM 664 N N . TYR A 1 84 ? 2.193 4.391 6.699 1.00 97.12 84 TYR A N 1
ATOM 665 C CA . TYR A 1 84 ? 1.624 4.354 8.044 1.00 97.12 84 TYR A CA 1
ATOM 666 C C . TYR A 1 84 ? 1.627 5.736 8.714 1.00 97.12 84 TYR A C 1
ATOM 668 O O . TYR A 1 84 ? 0.596 6.178 9.221 1.00 97.12 84 TYR A O 1
ATOM 676 N N . VAL A 1 85 ? 2.769 6.432 8.713 1.00 96.38 85 VAL A N 1
ATOM 677 C CA . VAL A 1 85 ? 2.916 7.745 9.365 1.00 96.38 85 VAL A CA 1
ATOM 678 C C . VAL A 1 85 ? 1.992 8.787 8.734 1.00 96.38 85 VAL A C 1
ATOM 680 O O . VAL A 1 85 ? 1.289 9.492 9.458 1.00 96.38 85 VAL A O 1
ATOM 683 N N . ILE A 1 86 ? 1.938 8.847 7.401 1.00 94.81 86 ILE A N 1
ATOM 684 C CA . ILE A 1 86 ? 1.075 9.767 6.653 1.00 94.81 86 ILE A CA 1
ATOM 685 C C . ILE A 1 86 ? -0.388 9.506 7.019 1.00 94.81 86 ILE A C 1
ATOM 687 O O . ILE A 1 86 ? -1.072 10.406 7.506 1.00 94.81 86 ILE A O 1
ATOM 691 N N . PHE A 1 87 ? -0.879 8.274 6.865 1.00 96.31 87 PHE A N 1
ATOM 692 C CA . PHE A 1 87 ? -2.277 7.971 7.177 1.00 96.31 87 PHE A CA 1
ATOM 693 C C . PHE A 1 87 ? -2.609 8.171 8.655 1.00 96.31 87 PHE A C 1
ATOM 695 O O . PHE A 1 87 ? -3.711 8.616 8.979 1.00 96.31 87 PHE A O 1
ATOM 702 N N . ARG A 1 88 ? -1.662 7.908 9.563 1.00 94.69 88 ARG A N 1
ATOM 703 C CA . ARG A 1 88 ? -1.857 8.141 10.995 1.00 94.69 88 ARG A CA 1
ATOM 704 C C . ARG A 1 88 ? -2.022 9.626 11.300 1.00 94.69 88 ARG A C 1
ATOM 706 O O . ARG A 1 88 ? -2.932 9.979 12.052 1.00 94.69 88 ARG A O 1
ATOM 713 N N . GLN A 1 89 ? -1.201 10.480 10.692 1.00 95.12 89 GLN A N 1
ATOM 714 C CA . GLN A 1 89 ? -1.272 11.934 10.850 1.00 95.12 89 GLN A CA 1
ATOM 715 C C . GLN A 1 89 ? -2.636 12.488 10.410 1.00 95.12 89 GLN A C 1
ATOM 717 O O . GLN A 1 89 ? -3.190 13.365 11.068 1.00 95.12 89 GLN A O 1
ATOM 722 N N . PHE A 1 90 ? -3.212 11.934 9.340 1.00 94.31 90 PHE A N 1
ATOM 723 C CA . PHE A 1 90 ? -4.520 12.343 8.812 1.00 94.31 90 PHE A CA 1
ATOM 724 C C . PHE A 1 90 ? -5.694 11.484 9.312 1.00 94.31 90 PHE A C 1
ATOM 726 O O . PHE A 1 90 ? -6.823 11.647 8.849 1.00 94.31 90 PHE A O 1
ATOM 733 N N . SER A 1 91 ? -5.469 10.586 10.276 1.00 92.38 91 SER A N 1
ATOM 734 C CA . SER A 1 91 ? -6.452 9.571 10.685 1.00 92.38 91 SER A CA 1
ATOM 735 C C . SER A 1 91 ? -7.789 10.154 11.152 1.00 92.38 91 SER A C 1
ATOM 737 O O . SER A 1 91 ? -8.846 9.620 10.815 1.00 92.38 91 SER A O 1
ATOM 739 N N . SER A 1 92 ? -7.773 11.279 11.871 1.00 89.00 92 SER A N 1
ATOM 740 C CA . SER A 1 92 ? -8.987 11.958 12.343 1.00 89.00 92 SER A CA 1
ATOM 741 C C . SER A 1 92 ? -9.864 12.474 11.197 1.00 89.00 92 SER A C 1
ATOM 743 O O . SER A 1 92 ? -11.089 12.395 11.279 1.00 89.00 92 SER A O 1
ATOM 745 N N . GLN A 1 93 ? -9.248 12.963 10.118 1.00 91.56 93 GLN A N 1
ATOM 746 C CA . GLN A 1 93 ? -9.940 13.452 8.926 1.00 91.56 93 GLN A CA 1
ATOM 747 C C . GLN A 1 93 ? -10.449 12.280 8.085 1.00 91.56 93 GLN A C 1
ATOM 749 O O . GLN A 1 93 ? -11.621 12.242 7.718 1.00 91.56 93 GLN A O 1
ATOM 754 N N . LEU A 1 94 ? -9.595 11.278 7.857 1.00 91.06 94 LEU A N 1
ATOM 755 C CA . LEU A 1 94 ? -9.911 10.104 7.043 1.00 91.06 94 LEU A CA 1
ATOM 756 C C . LEU A 1 94 ? -11.066 9.277 7.619 1.00 91.06 94 LEU A C 1
ATOM 758 O O . LEU A 1 94 ? -11.886 8.765 6.864 1.00 91.06 94 LEU A O 1
ATOM 762 N N . ARG A 1 95 ? -11.193 9.194 8.949 1.00 88.25 95 ARG A N 1
ATOM 763 C CA . ARG A 1 95 ? -12.325 8.512 9.606 1.00 88.25 95 ARG A CA 1
ATOM 764 C C . ARG A 1 95 ? -13.677 9.187 9.364 1.00 88.25 95 ARG A C 1
ATOM 766 O O . ARG A 1 95 ? -14.704 8.536 9.513 1.00 88.25 95 ARG A O 1
ATOM 773 N N . ARG A 1 96 ? -13.691 10.472 8.996 1.00 88.62 96 ARG A N 1
ATOM 774 C CA . ARG A 1 96 ? -14.917 11.220 8.663 1.00 88.62 96 ARG A CA 1
ATOM 775 C C . ARG A 1 96 ? -15.299 11.093 7.191 1.00 88.62 96 ARG A C 1
ATOM 777 O O . ARG A 1 96 ? -16.402 11.484 6.813 1.00 88.62 96 ARG A O 1
ATOM 784 N N . PHE A 1 97 ? -14.397 10.593 6.349 1.00 90.44 97 PHE A N 1
ATOM 785 C CA . PHE A 1 97 ? -14.646 10.492 4.920 1.00 90.44 97 PHE A CA 1
ATOM 786 C C . PHE A 1 97 ? -15.702 9.436 4.621 1.00 90.44 97 PHE A C 1
ATOM 788 O O . PHE A 1 97 ? -15.692 8.326 5.153 1.00 90.44 97 PHE A O 1
ATOM 795 N N . ARG A 1 98 ? -16.597 9.771 3.691 1.00 91.69 98 ARG A N 1
ATOM 796 C CA . ARG A 1 98 ? -17.457 8.766 3.064 1.00 91.69 98 ARG A CA 1
ATOM 797 C C . ARG A 1 98 ? -16.592 7.806 2.253 1.00 91.69 98 ARG A C 1
ATOM 799 O O . ARG A 1 98 ? -15.519 8.173 1.780 1.00 91.69 98 ARG A O 1
ATOM 806 N N . ARG A 1 99 ? -17.098 6.596 2.009 1.00 90.62 99 ARG A N 1
ATOM 807 C CA . ARG A 1 99 ? -16.366 5.526 1.310 1.00 90.62 99 ARG A CA 1
ATOM 808 C C . ARG A 1 99 ? -15.680 5.993 0.022 1.00 90.62 99 ARG A C 1
ATOM 810 O O . ARG A 1 99 ? -14.493 5.757 -0.152 1.00 90.62 99 ARG A O 1
ATOM 817 N N . PHE A 1 100 ? -16.389 6.718 -0.842 1.00 93.88 100 PHE A N 1
ATOM 818 C CA . PHE A 1 100 ? -15.815 7.225 -2.093 1.00 93.88 100 PHE A CA 1
ATOM 819 C C . PHE A 1 100 ? -14.685 8.251 -1.876 1.00 93.88 100 PHE A C 1
ATOM 821 O O . PHE A 1 100 ? -13.665 8.208 -2.563 1.00 93.88 100 PHE A O 1
ATOM 828 N N . GLN A 1 101 ? -14.829 9.144 -0.890 1.00 94.88 101 GLN A N 1
ATOM 829 C CA . GLN A 1 101 ? -13.792 10.117 -0.523 1.00 94.88 101 GLN A CA 1
ATOM 830 C C . GLN A 1 101 ? -12.551 9.413 0.035 1.00 94.88 101 GLN A C 1
ATOM 832 O O . GLN A 1 101 ? -11.434 9.759 -0.337 1.00 94.88 101 GLN A O 1
ATOM 837 N N . LEU A 1 102 ? -12.750 8.386 0.870 1.00 94.50 102 LEU A N 1
ATOM 838 C CA . LEU A 1 102 ? -11.668 7.562 1.403 1.00 94.50 102 LEU A CA 1
ATOM 839 C C . LEU A 1 102 ? -10.911 6.842 0.282 1.00 94.50 102 LEU A C 1
ATOM 841 O O . LEU A 1 102 ? -9.689 6.916 0.249 1.00 94.50 102 LEU A O 1
ATOM 845 N N . LEU A 1 103 ? -11.619 6.207 -0.658 1.00 96.38 103 LEU A N 1
ATOM 846 C CA . LEU A 1 103 ? -11.001 5.536 -1.809 1.00 96.38 103 LEU A CA 1
ATOM 847 C C . LEU A 1 103 ? -10.233 6.514 -2.706 1.00 96.38 103 LEU A C 1
ATOM 849 O O . LEU A 1 103 ? -9.160 6.180 -3.193 1.00 96.38 103 LEU A O 1
ATOM 853 N N . THR A 1 104 ? -10.739 7.736 -2.877 1.00 97.12 104 THR A N 1
ATOM 854 C CA . THR A 1 104 ? -10.065 8.772 -3.675 1.00 97.12 104 THR A CA 1
ATOM 855 C C . THR A 1 104 ? -8.793 9.272 -2.986 1.00 97.12 104 THR A C 1
ATOM 857 O O . THR A 1 104 ? -7.737 9.349 -3.610 1.00 97.12 104 THR A O 1
ATOM 860 N N . ALA A 1 105 ? -8.861 9.556 -1.681 1.00 95.31 105 ALA A N 1
ATOM 861 C CA . ALA A 1 105 ? -7.692 9.934 -0.887 1.00 95.31 105 ALA A CA 1
ATOM 862 C C . ALA A 1 105 ? -6.643 8.811 -0.858 1.00 95.31 105 ALA A C 1
ATOM 864 O O . ALA A 1 105 ? -5.445 9.062 -0.970 1.00 95.31 105 ALA A O 1
ATOM 865 N N . LEU A 1 106 ? -7.105 7.565 -0.765 1.00 96.12 106 LEU A N 1
ATOM 866 C CA . LEU A 1 106 ? -6.272 6.379 -0.830 1.00 96.12 106 LEU A CA 1
ATOM 867 C C . LEU A 1 106 ? -5.609 6.211 -2.200 1.00 96.12 106 LEU A C 1
ATOM 869 O O . LEU A 1 106 ? -4.426 5.899 -2.241 1.00 96.12 106 LEU A O 1
ATOM 873 N N . ALA A 1 107 ? -6.325 6.437 -3.303 1.00 97.12 107 ALA A N 1
ATOM 874 C CA . ALA A 1 107 ? -5.754 6.387 -4.646 1.00 97.12 107 ALA A CA 1
ATOM 875 C C . ALA A 1 107 ? -4.640 7.431 -4.810 1.00 97.12 107 ALA A C 1
ATOM 877 O O . ALA A 1 107 ? -3.539 7.084 -5.232 1.00 97.12 107 ALA A O 1
ATOM 878 N N . ALA A 1 108 ? -4.878 8.671 -4.368 1.00 96.56 108 ALA A N 1
ATOM 879 C CA . ALA A 1 108 ? -3.873 9.733 -4.386 1.00 96.56 108 ALA A CA 1
ATOM 880 C C . ALA A 1 108 ? -2.640 9.391 -3.530 1.00 96.56 108 ALA A C 1
ATOM 882 O O . ALA A 1 108 ? -1.503 9.529 -3.984 1.00 96.56 108 ALA A O 1
ATOM 883 N N . ALA A 1 109 ? -2.851 8.897 -2.307 1.00 95.81 109 ALA A N 1
ATOM 884 C CA . ALA A 1 109 ? -1.764 8.465 -1.433 1.00 95.81 109 ALA A CA 1
ATOM 885 C C . ALA A 1 109 ? -1.002 7.264 -2.014 1.00 95.81 109 ALA A C 1
ATOM 887 O O . ALA A 1 109 ? 0.221 7.224 -1.943 1.00 95.81 109 ALA A O 1
ATOM 888 N N . ASN A 1 110 ? -1.700 6.309 -2.635 1.00 97.00 110 ASN A N 1
ATOM 889 C CA . ASN A 1 110 ? -1.084 5.161 -3.292 1.00 97.00 110 ASN A CA 1
ATOM 890 C C . ASN A 1 110 ? -0.175 5.604 -4.442 1.00 97.00 110 ASN A C 1
ATOM 892 O O . ASN A 1 110 ? 0.966 5.158 -4.514 1.00 97.00 110 ASN A O 1
ATOM 896 N N . THR A 1 111 ? -0.643 6.525 -5.290 1.00 96.75 111 THR A N 1
ATOM 897 C CA . THR A 1 111 ? 0.175 7.132 -6.347 1.00 96.75 111 THR A CA 1
ATOM 898 C C . THR A 1 111 ? 1.408 7.811 -5.761 1.00 96.75 111 THR A C 1
ATOM 900 O O . THR A 1 111 ? 2.515 7.532 -6.209 1.00 96.75 111 THR A O 1
ATOM 903 N N . LEU A 1 112 ? 1.254 8.638 -4.722 1.00 95.88 112 LEU A N 1
ATOM 904 C CA . LEU A 1 112 ? 2.386 9.300 -4.069 1.00 95.88 112 LEU A CA 1
ATOM 905 C C . LEU A 1 112 ? 3.413 8.291 -3.530 1.00 95.88 112 LEU A C 1
ATOM 907 O O . LEU A 1 112 ? 4.611 8.464 -3.739 1.00 95.88 112 LEU A O 1
ATOM 911 N N . LEU A 1 113 ? 2.956 7.224 -2.871 1.00 96.19 113 LEU A N 1
ATOM 912 C CA . LEU A 1 113 ? 3.828 6.177 -2.339 1.00 96.19 113 LEU A CA 1
ATOM 913 C C . LEU A 1 113 ? 4.564 5.417 -3.448 1.00 96.19 113 LEU A C 1
ATOM 915 O O . LEU A 1 113 ? 5.751 5.145 -3.286 1.00 96.19 113 LEU A O 1
ATOM 919 N N . ILE A 1 114 ? 3.906 5.129 -4.578 1.00 95.31 114 ILE A N 1
ATOM 920 C CA . ILE A 1 114 ? 4.562 4.540 -5.756 1.00 95.31 114 ILE A CA 1
ATOM 921 C C . ILE A 1 114 ? 5.640 5.485 -6.287 1.00 95.31 114 ILE A C 1
ATOM 923 O O . ILE A 1 114 ? 6.755 5.043 -6.529 1.00 95.31 114 ILE A O 1
ATOM 927 N N . LEU A 1 115 ? 5.356 6.784 -6.412 1.00 94.31 115 LEU A N 1
ATOM 928 C CA . LEU A 1 115 ? 6.338 7.756 -6.901 1.00 94.31 115 LEU A CA 1
ATOM 929 C C . LEU A 1 115 ? 7.552 7.874 -5.972 1.00 94.31 115 LEU A C 1
ATOM 931 O O . LEU A 1 115 ? 8.685 7.879 -6.450 1.00 94.31 115 LEU A O 1
ATOM 935 N N . ILE A 1 116 ? 7.333 7.915 -4.654 1.00 94.12 116 ILE A N 1
ATOM 936 C CA . ILE A 1 116 ? 8.416 7.902 -3.658 1.00 94.12 116 ILE A CA 1
ATOM 937 C C . ILE A 1 116 ? 9.226 6.615 -3.793 1.00 94.12 116 ILE A C 1
ATOM 939 O O . ILE A 1 116 ? 10.453 6.661 -3.859 1.00 94.12 116 ILE A O 1
ATOM 943 N N . GLN A 1 117 ? 8.552 5.468 -3.877 1.00 92.69 117 GLN A N 1
ATOM 944 C CA . GLN A 1 117 ? 9.212 4.184 -4.057 1.00 92.69 117 GLN A CA 1
ATOM 945 C C . GLN A 1 117 ? 10.071 4.168 -5.323 1.00 92.69 117 GLN A C 1
ATOM 947 O O . GLN A 1 117 ? 11.229 3.763 -5.280 1.00 92.69 117 GLN A O 1
ATOM 952 N N . SER A 1 118 ? 9.523 4.642 -6.437 1.00 91.06 118 SER A N 1
ATOM 953 C CA . SER A 1 118 ? 10.219 4.712 -7.713 1.00 91.06 118 SER A CA 1
ATOM 954 C C . SER A 1 118 ? 11.393 5.684 -7.695 1.00 91.06 118 SER A C 1
ATOM 956 O O . SER A 1 118 ? 12.378 5.416 -8.36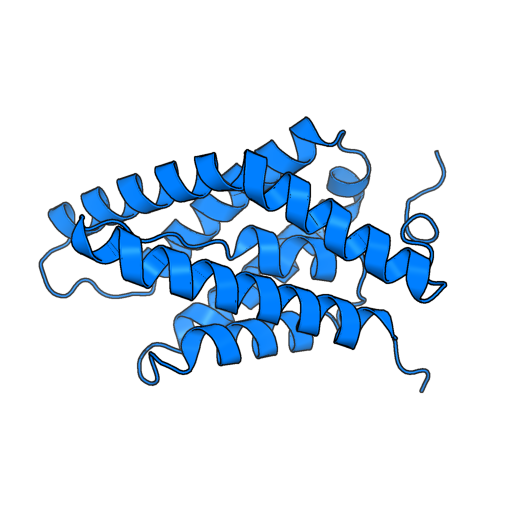9 1.00 91.06 118 SER A O 1
ATOM 958 N N . ALA A 1 119 ? 11.331 6.774 -6.928 1.00 90.12 119 ALA A N 1
ATOM 959 C CA . ALA A 1 119 ? 12.456 7.692 -6.756 1.00 90.12 119 ALA A CA 1
ATOM 960 C C . ALA A 1 119 ? 13.594 7.077 -5.922 1.00 90.12 119 ALA A C 1
ATOM 962 O O . ALA A 1 119 ? 14.763 7.365 -6.164 1.00 90.12 119 ALA A O 1
ATOM 963 N N . LEU A 1 120 ? 13.259 6.215 -4.955 1.00 90.25 120 LEU A N 1
ATOM 964 C CA . LEU A 1 120 ? 14.239 5.471 -4.154 1.00 90.25 120 LEU A CA 1
ATOM 965 C C . LEU A 1 120 ? 14.878 4.309 -4.929 1.00 90.25 120 LEU A C 1
ATOM 967 O O . LEU A 1 120 ? 15.964 3.851 -4.577 1.00 90.25 120 LEU A O 1
ATOM 971 N N . LEU A 1 121 ? 14.206 3.821 -5.971 1.00 86.81 121 LEU A N 1
ATOM 972 C CA . LEU A 1 121 ? 14.720 2.794 -6.866 1.00 86.81 121 LEU A CA 1
ATOM 973 C C . LEU A 1 121 ? 15.473 3.460 -8.025 1.00 86.81 121 LEU A C 1
ATOM 975 O O . LEU A 1 121 ? 14.874 4.080 -8.899 1.00 86.81 121 LEU A O 1
ATOM 979 N N . SER A 1 122 ? 16.801 3.329 -8.035 1.00 74.75 122 SER A N 1
ATOM 980 C CA . SER A 1 122 ? 17.632 3.875 -9.115 1.00 74.75 122 SER A CA 1
ATOM 981 C C . SER A 1 122 ? 17.287 3.213 -10.462 1.00 74.75 122 SER A C 1
ATOM 983 O O . SER A 1 122 ? 17.218 1.980 -10.518 1.00 74.75 122 SER A O 1
ATOM 985 N N . PRO A 1 123 ? 17.068 3.981 -11.548 1.00 78.25 123 PRO A N 1
ATOM 986 C CA . PRO A 1 123 ? 16.752 3.414 -12.854 1.00 78.25 123 PRO A CA 1
ATOM 987 C C . PRO A 1 123 ? 17.979 2.761 -13.499 1.00 78.25 123 PRO A C 1
ATOM 989 O O . PRO A 1 123 ? 19.046 3.362 -13.575 1.00 78.25 123 PRO A O 1
ATOM 992 N N . GLU A 1 124 ? 17.800 1.558 -14.046 1.00 73.62 124 GLU A N 1
ATOM 993 C CA . GLU A 1 124 ? 18.863 0.813 -14.744 1.00 73.62 124 GLU A CA 1
ATOM 994 C C . GLU A 1 124 ? 18.930 1.143 -16.254 1.00 73.62 124 GLU A C 1
ATOM 996 O O . GLU A 1 124 ? 19.991 1.053 -16.860 1.00 73.62 124 GLU A O 1
ATOM 1001 N N . VAL A 1 125 ? 17.814 1.569 -16.869 1.00 68.94 125 VAL A N 1
ATOM 1002 C CA . VAL A 1 125 ? 17.656 1.690 -18.343 1.00 68.94 125 VAL A CA 1
ATOM 1003 C C . VAL A 1 125 ? 17.366 3.140 -18.791 1.00 68.94 125 VAL A C 1
ATOM 1005 O O . VAL A 1 125 ? 16.843 3.399 -19.872 1.00 68.94 125 VAL A O 1
ATOM 1008 N N . GLY A 1 126 ? 17.718 4.124 -17.957 1.00 82.00 126 GLY A N 1
ATOM 1009 C CA . GLY A 1 126 ? 17.514 5.553 -18.226 1.00 82.00 126 GLY A CA 1
ATOM 1010 C C . GLY A 1 126 ? 16.216 6.128 -17.642 1.00 82.00 126 GLY A C 1
ATOM 1011 O O . GLY A 1 126 ? 15.207 5.444 -17.486 1.00 82.00 126 GLY A O 1
ATOM 1012 N N . ILE A 1 127 ? 16.252 7.419 -17.296 1.00 86.94 127 ILE A N 1
ATOM 1013 C CA . ILE A 1 127 ? 15.231 8.080 -16.460 1.00 86.94 127 ILE A CA 1
ATOM 1014 C C . ILE A 1 127 ? 13.882 8.225 -17.178 1.00 86.94 127 ILE A C 1
ATOM 1016 O O . ILE A 1 127 ? 12.840 7.964 -16.582 1.00 86.94 127 ILE A O 1
ATOM 1020 N N . LEU A 1 128 ? 13.878 8.631 -18.450 1.00 87.75 128 LEU A N 1
ATOM 1021 C CA . LEU A 1 128 ? 12.644 8.921 -19.187 1.00 87.75 128 LEU A CA 1
ATOM 1022 C C . LEU A 1 128 ? 11.746 7.685 -19.414 1.00 87.75 128 LEU A C 1
ATOM 1024 O O . LEU A 1 128 ? 10.580 7.745 -19.017 1.00 87.75 128 LEU A O 1
ATOM 1028 N N . PRO A 1 129 ? 12.233 6.563 -19.990 1.00 87.50 129 PRO A N 1
ATOM 1029 C CA . PRO A 1 129 ? 11.398 5.372 -20.174 1.00 87.50 129 PRO A CA 1
ATOM 1030 C C . PRO A 1 129 ? 10.964 4.763 -18.835 1.00 87.50 129 PRO A C 1
ATOM 1032 O O . PRO A 1 129 ? 9.843 4.271 -18.707 1.00 87.50 129 PRO A O 1
ATOM 1035 N N . TYR A 1 130 ? 11.816 4.854 -17.809 1.00 88.38 130 TYR A N 1
ATOM 1036 C CA . TYR A 1 130 ? 11.474 4.435 -16.455 1.00 88.38 130 TYR A CA 1
ATOM 1037 C C . TYR A 1 130 ? 10.305 5.247 -15.884 1.00 88.38 130 TYR A C 1
ATOM 1039 O O . TYR A 1 130 ? 9.321 4.669 -15.429 1.00 88.38 130 TYR A O 1
ATOM 1047 N N . MET A 1 131 ? 10.361 6.578 -15.971 1.00 89.62 131 MET A N 1
ATOM 1048 C CA . MET A 1 131 ? 9.290 7.452 -15.485 1.00 89.62 131 MET A CA 1
ATOM 1049 C C . MET A 1 131 ? 7.980 7.250 -16.245 1.00 89.62 131 MET A C 1
ATOM 1051 O O . MET A 1 131 ? 6.925 7.214 -15.619 1.00 89.62 131 MET A O 1
ATOM 1055 N N . GLN A 1 132 ? 8.022 7.064 -17.568 1.00 90.94 132 GLN A N 1
ATOM 1056 C CA . GLN A 1 132 ? 6.817 6.759 -18.348 1.00 90.94 132 GLN A CA 1
ATOM 1057 C C . GLN A 1 132 ? 6.132 5.486 -17.845 1.00 90.94 132 GLN A C 1
ATOM 1059 O O . GLN A 1 132 ? 4.926 5.494 -17.600 1.00 90.94 132 GLN A O 1
ATOM 1064 N N . ARG A 1 133 ? 6.906 4.417 -17.622 1.00 90.44 133 ARG A N 1
ATOM 1065 C CA . ARG A 1 133 ? 6.383 3.157 -17.089 1.00 90.44 133 ARG A CA 1
ATOM 1066 C C . ARG A 1 133 ? 5.801 3.328 -15.688 1.00 90.44 133 ARG A C 1
ATOM 1068 O O . ARG A 1 133 ? 4.669 2.924 -15.451 1.00 90.44 133 ARG A O 1
ATOM 1075 N N . VAL A 1 134 ? 6.537 3.991 -14.796 1.00 92.56 134 VAL A N 1
ATOM 1076 C CA . VAL A 1 134 ? 6.090 4.276 -13.425 1.00 92.56 134 VAL A CA 1
ATOM 1077 C C . VAL A 1 134 ? 4.770 5.046 -13.415 1.00 92.56 134 VAL A C 1
ATOM 1079 O O . VAL A 1 134 ? 3.892 4.726 -12.622 1.00 92.56 134 VAL A O 1
ATOM 1082 N N . MET A 1 135 ? 4.596 6.031 -14.300 1.00 94.44 135 MET A N 1
ATOM 1083 C CA . MET A 1 135 ? 3.350 6.798 -14.381 1.00 94.44 135 MET A CA 1
ATOM 1084 C C . MET A 1 135 ? 2.176 5.932 -14.835 1.00 94.44 135 MET A C 1
ATOM 1086 O O . MET A 1 135 ? 1.104 6.010 -14.239 1.00 94.44 135 MET A O 1
ATOM 1090 N N . VAL A 1 136 ? 2.377 5.073 -15.838 1.00 94.88 136 VAL A N 1
ATOM 1091 C CA . VAL A 1 136 ? 1.338 4.142 -16.301 1.00 94.88 136 VAL A CA 1
ATOM 1092 C C . VAL A 1 136 ? 0.957 3.164 -15.189 1.00 94.88 136 VAL A C 1
ATOM 1094 O O . VAL A 1 136 ? -0.222 3.046 -14.857 1.00 94.88 136 VAL A O 1
ATOM 1097 N N . ASP A 1 137 ? 1.940 2.531 -14.550 1.00 95.12 137 ASP A N 1
ATOM 1098 C CA . ASP A 1 137 ? 1.717 1.591 -13.448 1.00 95.12 137 ASP A CA 1
ATOM 1099 C C . ASP A 1 137 ? 1.030 2.272 -12.252 1.00 95.12 137 ASP A C 1
ATOM 1101 O O . ASP A 1 137 ? 0.110 1.710 -11.650 1.00 95.12 137 ASP A O 1
ATOM 1105 N N . ALA A 1 138 ? 1.409 3.514 -11.932 1.00 95.75 138 ALA A N 1
ATOM 1106 C CA . ALA A 1 138 ? 0.788 4.298 -10.869 1.00 95.75 138 ALA A CA 1
ATOM 1107 C C . ALA A 1 138 ? -0.662 4.683 -11.194 1.00 95.75 138 ALA A C 1
ATOM 1109 O O . ALA A 1 138 ? -1.519 4.609 -10.311 1.00 95.75 138 ALA A O 1
ATOM 1110 N N . MET A 1 139 ? -0.956 5.061 -12.443 1.00 96.81 139 MET A N 1
ATOM 1111 C CA . MET A 1 139 ? -2.316 5.368 -12.898 1.00 96.81 139 MET A CA 1
ATOM 1112 C C . MET A 1 139 ? -3.210 4.132 -12.851 1.00 96.81 139 MET A C 1
ATOM 1114 O O . MET A 1 139 ? -4.308 4.186 -12.296 1.00 96.81 139 MET A O 1
ATOM 1118 N N . LEU A 1 140 ? -2.740 3.003 -13.385 1.00 96.69 140 LEU A N 1
ATOM 1119 C CA . LEU A 1 140 ? -3.514 1.767 -13.362 1.00 96.69 140 LEU A CA 1
ATOM 1120 C C . LEU A 1 140 ? -3.712 1.257 -11.931 1.00 96.69 140 LEU A C 1
ATOM 1122 O O . LEU A 1 140 ? -4.818 0.857 -11.569 1.00 96.69 140 LEU A O 1
ATOM 1126 N N . SER A 1 141 ? -2.679 1.346 -11.089 1.00 97.06 141 SER A N 1
ATOM 1127 C CA . SER A 1 141 ? -2.789 1.012 -9.667 1.00 97.06 141 SER A CA 1
ATOM 1128 C C . SER A 1 141 ? -3.808 1.906 -8.960 1.00 97.06 141 SER A C 1
ATOM 1130 O O . SER A 1 141 ? -4.609 1.404 -8.180 1.00 97.06 141 SER A O 1
ATOM 1132 N N . ALA A 1 142 ? -3.843 3.210 -9.257 1.00 96.81 142 ALA A N 1
ATOM 1133 C CA . ALA A 1 142 ? -4.835 4.133 -8.703 1.00 96.81 142 ALA A CA 1
ATOM 1134 C C . ALA A 1 142 ? -6.270 3.795 -9.140 1.00 96.81 142 ALA A C 1
ATOM 1136 O O . ALA A 1 142 ? -7.186 3.861 -8.324 1.00 96.81 142 ALA A O 1
ATOM 1137 N N . ILE A 1 143 ? -6.476 3.376 -10.393 1.00 96.88 143 ILE A N 1
ATOM 1138 C CA . ILE A 1 143 ? -7.783 2.893 -10.868 1.00 96.88 143 ILE A CA 1
ATOM 1139 C C . ILE A 1 143 ? -8.175 1.608 -10.128 1.00 96.88 143 ILE A C 1
ATOM 1141 O O . ILE A 1 143 ? -9.318 1.466 -9.690 1.00 96.88 143 ILE A O 1
ATOM 1145 N N . LEU A 1 144 ? -7.223 0.695 -9.924 1.00 96.75 144 LEU A N 1
ATOM 1146 C CA . LEU A 1 144 ? -7.446 -0.581 -9.246 1.00 96.75 144 LEU A CA 1
ATOM 1147 C C . LEU A 1 144 ? -7.851 -0.415 -7.769 1.00 96.75 144 LEU A C 1
ATOM 1149 O O . LEU A 1 144 ? -8.562 -1.268 -7.230 1.00 96.75 144 LEU A O 1
ATOM 1153 N N . ILE A 1 145 ? -7.481 0.700 -7.125 1.00 97.44 145 ILE A N 1
ATOM 1154 C CA . ILE A 1 145 ? -7.883 1.023 -5.744 1.00 97.44 145 ILE A CA 1
ATOM 1155 C C . ILE A 1 145 ? -9.404 1.054 -5.577 1.00 97.44 145 ILE A C 1
ATOM 1157 O O . ILE A 1 145 ? -9.891 0.672 -4.517 1.00 97.44 145 ILE A O 1
ATOM 1161 N N . TYR A 1 146 ? -10.179 1.466 -6.581 1.00 96.69 146 TYR A N 1
ATOM 1162 C CA . TYR A 1 146 ? -11.633 1.556 -6.429 1.00 96.69 146 TYR A CA 1
ATOM 1163 C C . TYR A 1 146 ? -12.291 0.182 -6.214 1.00 96.69 146 TYR A C 1
ATOM 1165 O O . TYR A 1 146 ? -12.899 -0.011 -5.157 1.00 96.69 146 TYR A O 1
ATOM 1173 N N . PRO A 1 147 ? -12.168 -0.794 -7.135 1.00 96.94 147 PRO A N 1
ATOM 1174 C CA . PRO A 1 147 ? -12.751 -2.115 -6.925 1.00 96.94 147 PRO A CA 1
ATOM 1175 C C . PRO A 1 147 ? -12.041 -2.889 -5.807 1.00 96.94 147 PRO A C 1
ATOM 1177 O O . PRO A 1 147 ? -12.704 -3.406 -4.906 1.00 96.94 147 PRO A O 1
ATOM 1180 N N . VAL A 1 148 ? -10.702 -2.931 -5.813 1.00 96.69 148 VAL A N 1
ATOM 1181 C CA . VAL A 1 148 ? -9.934 -3.746 -4.857 1.00 96.69 148 VAL A CA 1
ATOM 1182 C C . VAL A 1 148 ? -9.990 -3.149 -3.463 1.00 96.69 148 VAL A C 1
ATOM 1184 O O . VAL A 1 148 ? -10.201 -3.872 -2.497 1.00 96.69 148 VAL A O 1
ATOM 1187 N N . GLY A 1 149 ? -9.852 -1.832 -3.339 1.00 95.69 149 GLY A N 1
ATOM 1188 C CA . GLY A 1 149 ? -9.905 -1.168 -2.045 1.00 95.69 149 GLY A CA 1
ATOM 1189 C C . GLY A 1 149 ? -11.281 -1.235 -1.410 1.00 95.69 149 GLY A C 1
ATOM 1190 O O . GLY A 1 149 ? -11.379 -1.433 -0.204 1.00 95.69 149 GLY A O 1
ATOM 1191 N N . SER A 1 150 ? -12.343 -1.162 -2.214 1.00 95.75 150 SER A N 1
ATOM 1192 C CA . SER A 1 150 ? -13.700 -1.393 -1.731 1.00 95.75 150 SER A CA 1
ATOM 1193 C C . SER A 1 150 ? -13.836 -2.793 -1.120 1.00 95.75 150 SER A C 1
ATOM 1195 O O . SER A 1 150 ? -14.195 -2.910 0.049 1.00 95.75 150 SER A O 1
ATOM 1197 N N . TRP A 1 151 ? -13.488 -3.841 -1.868 1.00 96.94 151 TRP A N 1
ATOM 1198 C CA . TRP A 1 151 ? -13.537 -5.221 -1.377 1.00 96.94 151 TRP A CA 1
ATOM 1199 C C . TRP A 1 151 ? -12.639 -5.448 -0.151 1.00 96.94 151 TRP A C 1
ATOM 1201 O O . TRP A 1 151 ? -13.057 -6.059 0.830 1.00 96.94 151 TRP A O 1
ATOM 1211 N N . PHE A 1 152 ? -11.414 -4.922 -0.180 1.00 96.31 152 PHE A N 1
ATOM 1212 C CA . PHE A 1 152 ? -10.423 -5.153 0.865 1.00 96.31 152 PHE A CA 1
ATOM 1213 C C . PHE A 1 152 ? -10.802 -4.495 2.195 1.00 96.31 152 PHE A C 1
ATOM 1215 O O . PHE A 1 152 ? -10.625 -5.093 3.256 1.00 96.31 152 PHE A O 1
ATOM 1222 N N . ILE A 1 153 ? -11.368 -3.286 2.143 1.00 94.25 153 ILE A N 1
ATOM 1223 C CA . ILE A 1 153 ? -11.882 -2.601 3.331 1.00 94.25 153 ILE A CA 1
ATOM 1224 C C . ILE A 1 153 ? -13.034 -3.402 3.955 1.00 94.25 153 ILE A C 1
ATOM 1226 O O . ILE A 1 153 ? -13.048 -3.586 5.173 1.00 94.25 153 ILE A O 1
ATOM 1230 N N . ASP A 1 154 ? -13.964 -3.919 3.143 1.00 94.44 154 ASP A N 1
ATOM 1231 C CA . ASP A 1 154 ? -15.066 -4.753 3.644 1.00 94.44 154 ASP A CA 1
ATOM 1232 C C . ASP A 1 154 ? -14.554 -6.057 4.265 1.00 94.44 154 ASP A C 1
ATOM 1234 O O . ASP A 1 154 ? -15.023 -6.447 5.332 1.00 94.44 154 ASP A O 1
ATOM 1238 N N . LEU A 1 155 ? -13.564 -6.706 3.642 1.00 94.25 155 LEU A N 1
ATOM 1239 C CA . LEU A 1 155 ? -12.935 -7.916 4.173 1.00 94.25 155 LEU A CA 1
ATOM 1240 C C . LEU A 1 155 ? -12.329 -7.664 5.559 1.00 94.25 155 LEU A C 1
ATOM 1242 O O . LEU A 1 155 ? -12.583 -8.424 6.492 1.00 94.25 155 LEU A O 1
ATOM 1246 N N . GLN A 1 156 ? -11.555 -6.588 5.715 1.00 91.69 156 GLN A N 1
ATOM 1247 C CA . GLN A 1 156 ? -10.911 -6.278 6.990 1.00 91.69 156 GLN A CA 1
ATOM 1248 C C . GLN A 1 156 ? -11.924 -5.882 8.072 1.00 91.69 156 GLN A C 1
ATOM 1250 O O . GLN A 1 156 ? -11.819 -6.362 9.201 1.00 91.69 156 GLN A O 1
ATOM 1255 N N . TYR A 1 157 ? -12.942 -5.080 7.745 1.00 90.94 157 TYR A N 1
ATOM 1256 C CA . TYR A 1 157 ? -14.000 -4.754 8.705 1.00 90.94 157 TYR A CA 1
ATOM 1257 C C . TYR A 1 157 ? -14.864 -5.958 9.078 1.00 90.94 157 TYR A C 1
ATOM 1259 O O . TYR A 1 157 ? -15.180 -6.130 10.255 1.00 90.94 157 TYR A O 1
ATOM 1267 N N . GLY A 1 158 ? -15.218 -6.807 8.112 1.00 89.50 158 GLY A N 1
ATOM 1268 C CA . GLY A 1 158 ? -15.950 -8.046 8.364 1.00 89.50 158 GLY A CA 1
ATOM 1269 C C . GLY A 1 158 ? -15.158 -8.998 9.257 1.00 89.50 158 GLY A C 1
ATOM 1270 O O . GLY A 1 158 ? -15.705 -9.550 10.210 1.00 89.50 158 GLY A O 1
ATOM 1271 N N . ALA A 1 159 ? -13.850 -9.120 9.020 1.00 88.69 159 ALA A N 1
ATOM 1272 C CA . ALA A 1 159 ? -12.967 -9.893 9.880 1.00 88.69 159 ALA A CA 1
ATOM 1273 C C . ALA A 1 159 ? -12.928 -9.310 11.305 1.00 88.69 159 ALA A C 1
ATOM 1275 O O . ALA A 1 159 ? -13.130 -10.049 12.263 1.00 88.69 159 ALA A O 1
ATOM 1276 N N . MET A 1 160 ? -12.751 -7.994 11.474 1.00 87.88 160 MET A N 1
ATOM 1277 C CA . MET A 1 160 ? -12.771 -7.371 12.807 1.00 87.88 160 MET A CA 1
ATOM 1278 C C . MET A 1 160 ? -14.073 -7.649 13.571 1.00 87.88 160 MET A C 1
ATOM 1280 O O . MET A 1 160 ? -14.017 -7.970 14.760 1.00 87.88 160 MET A O 1
ATOM 1284 N N . GLN A 1 161 ? -15.222 -7.569 12.892 1.00 87.38 161 GLN A N 1
ATOM 1285 C CA . GLN A 1 161 ? -16.532 -7.851 13.487 1.00 87.38 161 GLN A CA 1
ATOM 1286 C C . GLN A 1 161 ? -16.669 -9.317 13.908 1.00 87.38 161 GLN A C 1
ATOM 1288 O O . GLN A 1 161 ? -17.167 -9.594 14.997 1.00 87.38 161 GLN A O 1
ATOM 1293 N N . LEU A 1 162 ? -16.184 -10.253 13.087 1.00 87.62 162 LEU A N 1
ATOM 1294 C CA . LEU A 1 162 ? -16.228 -11.687 13.381 1.00 87.62 162 LEU A CA 1
ATOM 1295 C C . LEU A 1 162 ? -15.402 -12.060 14.623 1.00 87.62 162 LEU A C 1
ATOM 1297 O O . LEU A 1 162 ? -15.782 -12.963 15.363 1.00 87.62 162 LEU A O 1
ATOM 1301 N N . PHE A 1 163 ? -14.317 -11.328 14.890 1.00 85.56 163 PHE A N 1
ATOM 1302 C CA . PHE A 1 163 ? -13.488 -11.492 16.090 1.00 85.56 163 PHE A CA 1
ATOM 1303 C C . PHE A 1 163 ? -13.893 -10.571 17.259 1.00 85.56 163 PHE A C 1
ATOM 1305 O O . PHE A 1 163 ? -13.147 -10.440 18.227 1.00 85.56 163 PHE A O 1
ATOM 1312 N N . GLY A 1 164 ? -15.071 -9.936 17.196 1.00 78.81 164 GLY A N 1
ATOM 1313 C CA . GLY A 1 164 ? -15.630 -9.147 18.301 1.00 78.81 164 GLY A CA 1
ATOM 1314 C C . GLY A 1 164 ? -14.947 -7.798 18.551 1.00 78.81 164 GLY A C 1
ATOM 1315 O O . GLY A 1 164 ? -15.196 -7.157 19.569 1.00 78.81 164 GLY A O 1
ATOM 1316 N N . THR A 1 165 ? -14.094 -7.342 17.635 1.00 78.81 165 THR A N 1
ATOM 1317 C CA . THR A 1 165 ? -13.474 -6.011 17.685 1.00 78.81 165 THR A CA 1
ATOM 1318 C C . THR A 1 165 ? -14.316 -5.007 16.906 1.00 78.81 165 THR A C 1
ATOM 1320 O O . THR A 1 165 ? -14.406 -5.103 15.685 1.00 78.81 165 THR A O 1
ATOM 1323 N N . ASP A 1 166 ? -14.904 -4.016 17.583 1.00 71.62 166 ASP A N 1
ATOM 1324 C CA . ASP A 1 166 ? -15.679 -2.972 16.903 1.00 71.62 166 ASP A CA 1
ATOM 1325 C C . ASP A 1 166 ? -14.748 -1.918 16.258 1.00 71.62 166 ASP A C 1
ATOM 1327 O O . ASP A 1 166 ? -14.053 -1.194 16.979 1.00 71.62 166 ASP A O 1
ATOM 1331 N N . PRO A 1 167 ? -14.723 -1.781 14.917 1.00 64.19 167 PRO A N 1
ATOM 1332 C CA . PRO A 1 167 ? -13.974 -0.722 14.237 1.00 64.19 167 PRO A CA 1
ATOM 1333 C C . PRO A 1 167 ? -14.512 0.693 14.510 1.00 64.19 167 PRO A C 1
ATOM 1335 O O . PRO A 1 167 ? -13.818 1.673 14.237 1.00 64.19 167 PRO A O 1
ATOM 1338 N N . ARG A 1 168 ? -15.745 0.830 15.022 1.00 62.06 168 ARG A N 1
ATOM 1339 C CA . ARG A 1 168 ? -16.375 2.121 15.346 1.00 62.06 168 ARG A CA 1
ATOM 1340 C C . ARG A 1 168 ? -16.019 2.634 16.734 1.00 62.06 168 ARG A C 1
ATOM 1342 O O . ARG A 1 168 ? -16.112 3.840 16.942 1.00 62.06 168 ARG A O 1
ATOM 1349 N N . ALA A 1 169 ? -15.565 1.765 17.639 1.00 59.50 169 ALA A N 1
ATOM 1350 C CA . ALA A 1 169 ? -15.135 2.154 18.984 1.00 59.50 169 ALA A CA 1
ATOM 1351 C C . ALA A 1 169 ? -13.998 3.191 18.963 1.00 59.50 169 ALA A C 1
ATOM 1353 O O . ALA A 1 169 ? -13.849 3.980 19.892 1.00 59.50 169 ALA A O 1
ATOM 1354 N N . ASP A 1 170 ? -13.223 3.221 17.879 1.00 58.03 170 ASP A N 1
ATOM 1355 C CA . ASP A 1 170 ? -12.121 4.156 17.729 1.00 58.03 170 ASP A CA 1
ATOM 1356 C C . ASP A 1 170 ? -12.532 5.480 17.059 1.00 58.03 170 ASP A C 1
ATOM 1358 O O . ASP A 1 170 ? -11.737 6.419 17.068 1.00 58.03 170 ASP A O 1
ATOM 1362 N N . ALA A 1 171 ? -13.713 5.593 16.441 1.00 54.09 171 ALA A N 1
ATOM 1363 C CA . ALA A 1 171 ? -14.129 6.810 15.740 1.00 54.09 171 ALA A CA 1
ATOM 1364 C C . ALA A 1 171 ? -14.455 7.943 16.739 1.00 54.09 171 ALA A C 1
ATOM 1366 O O . ALA A 1 171 ? -15.038 7.674 17.787 1.00 54.09 171 ALA A O 1
ATOM 1367 N N . PRO A 1 172 ? -14.095 9.214 16.454 1.00 42.81 172 PRO A N 1
ATOM 1368 C CA . PRO A 1 172 ? -14.501 10.320 17.318 1.00 42.81 172 PRO A CA 1
ATOM 1369 C C . PRO A 1 172 ? -16.038 10.384 17.403 1.00 42.81 172 PRO A C 1
ATOM 1371 O O . PRO A 1 172 ? -16.689 10.112 16.388 1.00 42.81 172 PRO A O 1
ATOM 1374 N N . PRO A 1 173 ? -16.614 10.739 18.571 1.00 43.59 173 PRO A N 1
ATOM 1375 C CA . PRO A 1 173 ? -18.059 10.887 18.713 1.00 43.59 173 PRO A CA 1
ATOM 1376 C C . PRO A 1 173 ? -18.583 11.874 17.660 1.00 43.59 173 PRO A C 1
ATOM 1378 O O . PRO A 1 173 ? -17.941 12.897 17.399 1.00 43.59 173 PRO A O 1
ATOM 1381 N N . GLN A 1 174 ? -19.687 11.496 17.009 1.00 47.50 174 GLN A N 1
ATOM 1382 C CA . GLN A 1 174 ? -20.389 12.329 16.028 1.00 47.50 174 GLN A CA 1
ATOM 1383 C C . GLN A 1 174 ? -21.129 13.471 16.716 1.00 47.50 174 GLN A C 1
ATOM 1385 O O . GLN A 1 174 ? -21.691 13.222 17.806 1.00 47.50 174 GLN A O 1
#

Secondary structure (DSSP, 8-state):
----THHHHHHHHHHHHHHHHHHHHHHHGGGT-----HHHHHHHHHHHS-HHHHHHHHHHHHHHHHTT-GGGHHHHHHHHHHHHHHHHHTHHHHTTS-HHHHHHHHHHHHHHHHHHHHHHS--SS-HHHHHHHHHHHHHHHHHHHHHHHHHHHHHHHHHHHHTT--TTTTSPP-

Sequence (174 aa):
MELDLRWPLFFFANLLLIALLRLVNDTVSLYGFYFCLPGLLTLLPALHVPPRWGIPLCLATALFYAAPYSEKIAPFLVVYGLGYVIFRQFSSQLRRFRRFQLLTALAAANTLLILIQSALLSPEVGILPYMQRVMVDAMLSAILIYPVGSWFIDLQYGAMQLFGTDPRADAPPQ

Radius of gyration: 16.05 Å; chains: 1; bounding box: 39×27×49 Å